Protein AF-A0A068VMT5-F1 (afdb_monomer_lite)

pLDDT: mean 85.62, std 14.95, range [35.84, 97.5]

Secondary structure (DSSP, 8-state):
----SSSTTS-S------------TT----------HHHHSEEE-TTS-EEE--EEEEEEETTEEEEEEE----

Sequence (74 aa):
MNGSHAVLLAPQKHLLGFQKLHLTPQTEGLVEFNVHVCKHLSMVDKLGKRKIATGKYMLHVEDLKHRLTVTVRI

InterPro domains:
  IPR013783 Immunoglobulin-like fold [G3DSA:2.60.40.10] (2-74)
  IPR026891 Fibronectin type III-like domain [PF14310] (10-62)

Structure (mmCIF, N/CA/C/O backbone):
data_AF-A0A068VMT5-F1
#
_entry.id   AF-A0A068VMT5-F1
#
loop_
_atom_site.group_PDB
_atom_site.id
_atom_site.type_symbol
_atom_site.label_atom_id
_atom_site.label_alt_id
_atom_site.label_comp_id
_atom_site.label_asym_id
_atom_site.label_entity_id
_atom_site.label_seq_id
_atom_site.pdbx_PDB_ins_code
_atom_site.Cartn_x
_atom_site.Cartn_y
_atom_site.Cartn_z
_atom_site.occupancy
_atom_site.B_iso_or_equiv
_atom_site.auth_seq_id
_atom_site.auth_comp_id
_atom_site.auth_asym_id
_atom_site.auth_atom_id
_atom_site.pdbx_PDB_model_num
ATOM 1 N N . MET A 1 1 ? 22.545 -2.286 -15.765 1.00 35.84 1 MET A N 1
ATOM 2 C CA . MET A 1 1 ? 21.855 -1.04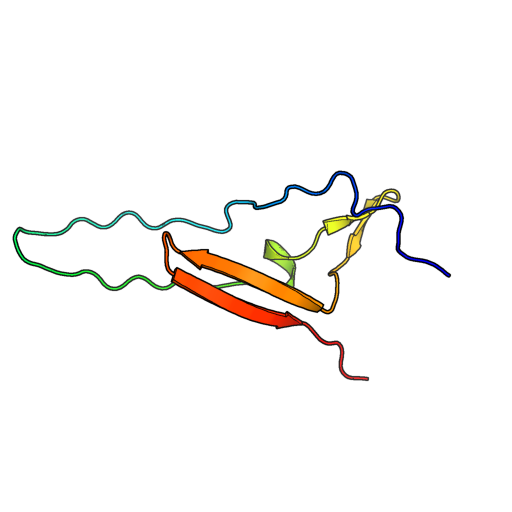7 -16.191 1.00 35.84 1 MET A CA 1
ATOM 3 C C . MET A 1 1 ? 20.927 -0.619 -15.066 1.00 35.84 1 MET A C 1
ATOM 5 O O . MET A 1 1 ? 19.990 -1.335 -14.740 1.00 35.84 1 MET A O 1
ATOM 9 N N . ASN A 1 2 ? 21.285 0.471 -14.394 1.00 37.38 2 ASN A N 1
ATOM 10 C CA . ASN A 1 2 ? 20.926 0.744 -13.004 1.00 37.38 2 ASN A CA 1
ATOM 11 C C . ASN A 1 2 ? 19.592 1.504 -12.917 1.00 37.38 2 ASN A C 1
ATOM 13 O O . ASN A 1 2 ? 19.480 2.636 -13.379 1.00 37.38 2 ASN A O 1
ATOM 17 N N . GLY A 1 3 ? 18.577 0.879 -12.317 1.00 43.25 3 GLY A N 1
ATOM 18 C CA . GLY A 1 3 ? 17.236 1.443 -12.107 1.00 43.25 3 GLY A CA 1
ATOM 19 C C . GLY A 1 3 ? 17.122 2.397 -10.910 1.00 43.25 3 GLY A C 1
ATOM 20 O O . GLY A 1 3 ? 16.090 2.419 -10.249 1.00 43.25 3 GLY A O 1
ATOM 21 N N . SER A 1 4 ? 18.167 3.159 -10.589 1.00 49.03 4 SER A N 1
ATOM 22 C CA . SER A 1 4 ? 18.299 3.884 -9.314 1.00 49.03 4 SER A CA 1
ATOM 23 C C . SER A 1 4 ? 17.885 5.365 -9.342 1.00 49.03 4 SER A C 1
ATOM 25 O O . SER A 1 4 ? 17.954 6.032 -8.316 1.00 49.03 4 SER A O 1
ATOM 27 N N . HIS A 1 5 ? 17.396 5.910 -10.460 1.00 45.84 5 HIS A N 1
ATOM 28 C CA . HIS A 1 5 ? 17.143 7.360 -10.567 1.00 45.84 5 HIS A CA 1
ATOM 29 C C . HIS A 1 5 ? 15.707 7.833 -10.265 1.00 45.84 5 HIS A C 1
ATOM 31 O O . HIS A 1 5 ? 15.442 9.027 -10.414 1.00 45.84 5 HIS A O 1
ATOM 37 N N . ALA A 1 6 ? 14.785 6.953 -9.857 1.00 52.09 6 ALA A N 1
ATOM 38 C CA . ALA A 1 6 ? 13.378 7.313 -9.603 1.00 52.09 6 ALA A CA 1
ATOM 39 C C . ALA A 1 6 ? 12.985 7.410 -8.113 1.00 52.09 6 ALA A C 1
ATOM 41 O O . ALA A 1 6 ? 11.878 7.835 -7.810 1.00 52.09 6 ALA A O 1
ATOM 42 N N . VAL A 1 7 ? 13.865 7.033 -7.178 1.00 54.44 7 VAL A N 1
ATOM 43 C CA . VAL A 1 7 ? 13.467 6.820 -5.770 1.00 54.44 7 VAL A CA 1
ATOM 44 C C . VAL A 1 7 ? 13.542 8.091 -4.908 1.00 54.44 7 VAL A C 1
ATOM 46 O O . VAL A 1 7 ? 12.784 8.219 -3.957 1.00 54.44 7 VAL A O 1
ATOM 49 N N . LEU A 1 8 ? 14.383 9.072 -5.255 1.00 55.81 8 LEU A N 1
ATOM 50 C CA . LEU A 1 8 ? 14.609 10.268 -4.419 1.00 55.81 8 LEU A CA 1
ATOM 51 C C . LEU A 1 8 ? 13.403 11.220 -4.296 1.00 55.81 8 LEU A C 1
ATOM 53 O O . LEU A 1 8 ? 13.382 12.036 -3.382 1.00 55.81 8 LEU A O 1
ATOM 57 N N . LEU A 1 9 ? 12.414 11.124 -5.190 1.00 64.31 9 LEU A N 1
ATOM 58 C CA . LEU A 1 9 ? 11.222 11.989 -5.205 1.00 64.31 9 LEU A CA 1
ATOM 59 C C . LEU A 1 9 ? 9.911 11.211 -5.010 1.00 64.31 9 LEU A C 1
ATOM 61 O O . LEU A 1 9 ? 8.830 11.767 -5.192 1.00 64.31 9 LEU A O 1
ATOM 65 N N . ALA A 1 10 ? 9.985 9.920 -4.681 1.00 66.44 10 ALA A N 1
ATOM 66 C CA . ALA A 1 10 ? 8.787 9.130 -4.441 1.00 66.44 10 ALA A CA 1
ATOM 67 C C . ALA A 1 10 ? 8.164 9.510 -3.083 1.00 66.44 10 ALA A C 1
ATOM 69 O O . ALA A 1 10 ? 8.900 9.714 -2.111 1.00 66.44 10 ALA A O 1
ATOM 70 N N . PRO A 1 11 ? 6.825 9.601 -2.981 1.00 77.00 11 PRO A N 1
ATOM 71 C CA . PRO A 1 11 ? 6.169 9.833 -1.701 1.00 77.00 11 PRO A CA 1
ATOM 72 C C . PRO A 1 11 ? 6.555 8.727 -0.713 1.00 77.00 11 PRO A C 1
ATOM 74 O O . PRO A 1 11 ? 6.528 7.546 -1.051 1.00 77.00 11 PRO A O 1
ATOM 77 N N . GLN A 1 12 ? 6.893 9.102 0.526 1.00 82.69 12 GLN A N 1
ATOM 78 C CA . GLN A 1 12 ? 7.249 8.127 1.568 1.00 82.69 12 GLN A CA 1
ATOM 79 C C . GLN A 1 12 ? 6.071 7.208 1.937 1.00 82.69 12 GLN A C 1
ATOM 81 O O . GLN A 1 12 ? 6.275 6.089 2.399 1.00 82.69 12 GLN A O 1
ATOM 86 N N . LYS A 1 13 ? 4.839 7.692 1.740 1.00 88.00 13 LYS A N 1
ATOM 87 C CA . LYS A 1 13 ? 3.580 6.957 1.889 1.00 88.00 13 LYS A CA 1
ATOM 88 C C . LYS A 1 13 ? 2.517 7.581 0.988 1.00 88.00 13 LYS A C 1
ATOM 90 O O . LYS A 1 13 ? 2.503 8.799 0.813 1.00 88.00 13 LYS A O 1
ATOM 95 N N . HIS A 1 14 ? 1.597 6.774 0.473 1.00 89.19 14 HIS A N 1
ATOM 96 C CA . HIS A 1 14 ? 0.400 7.242 -0.226 1.00 89.19 14 HIS A CA 1
ATOM 97 C C . HIS A 1 14 ? -0.818 6.420 0.189 1.00 89.19 14 HIS A C 1
ATOM 99 O O . HIS A 1 14 ? -0.701 5.259 0.580 1.00 89.19 14 HIS A O 1
ATOM 105 N N . LEU A 1 15 ? -1.993 7.042 0.132 1.00 92.75 15 LEU A N 1
ATOM 106 C CA . LEU A 1 15 ? -3.249 6.401 0.505 1.00 92.75 15 LEU A CA 1
ATOM 107 C C . LEU A 1 15 ? -3.659 5.386 -0.572 1.00 92.75 15 LEU A C 1
ATOM 109 O O . LEU A 1 15 ? -3.796 5.751 -1.739 1.00 92.75 15 LEU A O 1
ATOM 113 N N . LEU A 1 16 ? -3.868 4.126 -0.179 1.00 93.38 16 LEU A N 1
ATOM 114 C CA . LEU A 1 16 ? -4.345 3.072 -1.087 1.00 93.38 16 LEU A CA 1
ATOM 115 C C . LEU A 1 16 ? -5.871 2.945 -1.105 1.00 93.38 16 LEU A C 1
ATOM 117 O O . LEU A 1 16 ? -6.451 2.593 -2.128 1.00 93.38 16 LEU A O 1
ATOM 121 N N . GLY A 1 17 ? -6.513 3.224 0.025 1.00 93.12 17 GLY A N 1
ATOM 122 C CA . GLY A 1 17 ? -7.952 3.113 0.210 1.00 93.12 17 GLY A CA 1
ATOM 123 C C . GLY A 1 17 ? -8.342 3.499 1.631 1.00 93.12 17 GLY A C 1
ATOM 124 O O . GLY A 1 17 ? -7.484 3.637 2.501 1.00 93.12 17 GLY A O 1
ATOM 125 N N . PHE A 1 18 ? -9.637 3.693 1.849 1.00 94.00 18 PHE A N 1
ATOM 126 C CA . PHE A 1 18 ? -10.216 3.986 3.155 1.00 94.00 18 PHE A CA 1
ATOM 127 C C . PHE A 1 18 ? -11.627 3.404 3.216 1.00 94.00 18 PHE A C 1
ATOM 129 O O . PHE A 1 18 ? -12.294 3.276 2.188 1.00 94.00 18 PHE A O 1
ATOM 136 N N . GLN A 1 19 ? -12.082 3.064 4.419 1.00 94.06 19 GLN A N 1
ATOM 137 C CA . GLN A 1 19 ? -13.435 2.578 4.654 1.00 94.06 19 GLN A CA 1
ATOM 138 C C . GLN A 1 19 ? -14.052 3.376 5.797 1.00 94.06 19 GLN A C 1
ATOM 140 O O . GLN A 1 19 ? -13.450 3.521 6.858 1.00 94.06 19 GLN A O 1
ATOM 145 N N . LYS A 1 20 ? -15.250 3.921 5.567 1.00 94.00 20 LYS A N 1
ATOM 146 C CA . LYS A 1 20 ? -16.043 4.563 6.613 1.00 94.00 20 LYS A CA 1
ATOM 147 C C . LYS A 1 20 ? -16.990 3.521 7.194 1.00 94.00 20 LYS A C 1
ATOM 149 O O . LYS A 1 20 ? -17.788 2.949 6.457 1.00 94.00 20 LYS A O 1
ATOM 154 N N . LEU A 1 21 ? -16.907 3.308 8.500 1.00 93.75 21 LEU A N 1
ATOM 155 C CA . LEU A 1 21 ? -17.814 2.446 9.248 1.00 93.75 21 LEU A CA 1
ATOM 156 C C . LEU A 1 21 ? -18.726 3.299 10.126 1.00 93.75 21 LEU A C 1
ATOM 158 O O . LEU A 1 21 ? -18.308 4.323 10.666 1.00 93.75 21 LEU A O 1
ATOM 162 N N . HIS A 1 22 ? -19.974 2.867 10.265 1.00 96.00 22 HIS A N 1
ATOM 163 C CA . HIS A 1 22 ? -20.869 3.364 11.298 1.00 96.00 22 HIS A CA 1
ATOM 164 C C . HIS A 1 22 ? -20.991 2.280 12.365 1.00 96.00 22 HIS A C 1
ATOM 166 O O . HIS A 1 22 ? -21.384 1.161 12.047 1.00 96.00 22 HIS A O 1
ATOM 172 N N . LEU A 1 23 ? -20.621 2.608 13.601 1.00 97.00 23 LEU A N 1
ATOM 173 C CA . LEU A 1 23 ? -20.646 1.688 14.733 1.00 97.00 23 LEU A CA 1
ATOM 174 C C . LEU A 1 23 ? -21.657 2.187 15.756 1.00 97.00 23 LEU A C 1
ATOM 176 O O . LEU A 1 23 ? -21.700 3.378 16.073 1.00 97.00 23 LEU A O 1
ATOM 180 N N . THR A 1 24 ? -22.457 1.270 16.286 1.00 97.06 24 THR A N 1
ATOM 181 C CA . THR A 1 24 ? -23.281 1.540 17.464 1.00 97.06 24 THR A CA 1
ATOM 182 C C . THR A 1 24 ? -22.408 1.520 18.724 1.00 97.06 24 THR A C 1
ATOM 184 O O . THR A 1 24 ? -21.313 0.944 18.701 1.00 97.06 24 THR A O 1
ATOM 187 N N . PRO A 1 25 ? -22.847 2.128 19.840 1.00 97.50 25 PRO A N 1
ATOM 188 C CA . PRO A 1 25 ? -22.077 2.118 21.080 1.00 97.50 25 PRO A CA 1
ATOM 189 C C . PRO A 1 25 ? -21.632 0.703 21.472 1.00 97.50 25 PRO A C 1
ATOM 191 O O . PRO A 1 25 ? -22.430 -0.228 21.409 1.00 97.50 25 PRO A O 1
ATOM 194 N N . GLN A 1 26 ? -20.367 0.566 21.884 1.00 96.38 26 GLN A N 1
ATOM 195 C CA . GLN A 1 26 ? -19.768 -0.695 22.356 1.00 96.38 26 GLN A CA 1
ATOM 196 C C . GLN A 1 26 ? -19.714 -1.821 21.304 1.00 96.38 26 GLN A C 1
ATOM 198 O O . GLN A 1 26 ? -19.677 -2.995 21.661 1.00 96.38 26 GLN A O 1
ATOM 203 N N . THR A 1 27 ? -19.695 -1.481 20.010 1.00 97.06 27 THR A N 1
ATOM 204 C CA . THR A 1 27 ? -19.529 -2.464 18.924 1.00 97.06 27 THR A CA 1
ATOM 205 C C . THR A 1 27 ? -18.222 -2.274 18.167 1.00 97.06 27 THR A C 1
ATOM 207 O O . THR A 1 27 ? -17.688 -1.167 18.095 1.00 97.06 27 THR A O 1
ATOM 210 N N . GLU A 1 28 ? -17.726 -3.364 17.586 1.00 94.94 28 GLU A N 1
ATOM 211 C CA . GLU A 1 28 ? -16.556 -3.383 16.710 1.00 94.94 28 GLU A CA 1
ATOM 212 C C . GLU A 1 28 ? -16.986 -3.606 15.255 1.00 94.94 28 GLU A C 1
ATOM 214 O O . GLU A 1 28 ? -18.026 -4.208 14.980 1.00 94.94 28 GLU A O 1
ATOM 219 N N . GLY A 1 29 ? -16.179 -3.119 14.313 1.00 92.88 29 GLY A N 1
ATOM 220 C CA . GLY A 1 29 ? -16.388 -3.323 12.882 1.00 92.88 29 GLY A CA 1
ATOM 221 C C . GLY A 1 29 ? -15.208 -4.046 12.251 1.00 92.88 29 GLY A C 1
ATOM 222 O O . GLY A 1 29 ? -14.058 -3.770 12.582 1.00 92.88 29 GLY A O 1
ATOM 223 N N . LEU A 1 30 ? -15.493 -4.936 11.303 1.00 94.00 30 LEU A N 1
ATOM 224 C CA . LEU A 1 30 ? -14.475 -5.556 10.463 1.00 94.00 30 LEU A CA 1
ATOM 225 C C . LEU A 1 30 ? -14.283 -4.723 9.190 1.00 94.00 30 LEU A C 1
ATOM 227 O O . LEU A 1 30 ? -15.255 -4.362 8.525 1.00 94.00 30 LEU A O 1
ATOM 231 N N . VAL A 1 31 ? -13.028 -4.449 8.839 1.00 92.62 31 VAL A N 1
ATOM 232 C CA . VAL A 1 31 ? -12.645 -3.847 7.554 1.00 92.62 31 VAL A CA 1
ATOM 233 C C . VAL A 1 31 ? -11.807 -4.822 6.748 1.00 92.62 31 VAL A C 1
ATOM 235 O O . VAL A 1 31 ? -11.002 -5.572 7.299 1.00 92.62 31 VAL A O 1
ATOM 238 N N . GLU A 1 32 ? -11.960 -4.771 5.430 1.00 93.19 32 GLU A N 1
ATOM 239 C CA . GLU A 1 32 ? -11.144 -5.542 4.500 1.00 93.19 32 GLU A CA 1
ATOM 240 C C . GLU A 1 32 ? -10.588 -4.610 3.423 1.00 93.19 32 GLU A C 1
ATOM 242 O O . GLU A 1 32 ? -11.329 -3.917 2.723 1.00 93.19 32 GLU A O 1
ATOM 247 N N . PHE A 1 33 ? -9.264 -4.606 3.269 1.00 92.19 33 PHE A N 1
ATOM 248 C CA . PHE A 1 33 ? -8.584 -3.815 2.249 1.00 92.19 33 PHE A CA 1
ATOM 249 C C . PHE A 1 33 ? -7.969 -4.720 1.187 1.00 92.19 33 PHE A C 1
ATOM 251 O O . PHE A 1 33 ? -6.985 -5.419 1.425 1.00 92.19 33 PHE A O 1
ATOM 258 N N . ASN A 1 34 ? -8.507 -4.639 -0.028 1.00 93.06 34 ASN A N 1
ATOM 259 C CA . ASN A 1 34 ? -7.980 -5.358 -1.179 1.00 93.06 34 ASN A CA 1
ATOM 260 C C . ASN A 1 34 ? -6.803 -4.599 -1.812 1.00 93.06 34 ASN A C 1
ATOM 262 O O . ASN A 1 34 ? -6.947 -3.482 -2.319 1.00 93.06 34 ASN A O 1
ATOM 266 N N . VAL A 1 35 ? -5.614 -5.210 -1.807 1.00 91.94 35 VAL A N 1
ATOM 267 C CA . VAL A 1 35 ? -4.394 -4.605 -2.362 1.00 91.94 35 VAL A CA 1
ATOM 268 C C . VAL A 1 35 ? -4.080 -5.182 -3.741 1.00 91.94 35 VAL A C 1
ATOM 270 O O . VAL A 1 35 ? -3.511 -6.260 -3.882 1.00 91.94 35 VAL A O 1
ATOM 273 N N . HIS A 1 36 ? -4.383 -4.415 -4.788 1.00 92.50 36 HIS A N 1
ATOM 274 C CA . HIS A 1 36 ? -4.009 -4.755 -6.158 1.00 92.50 36 HIS A CA 1
ATOM 275 C C . HIS A 1 36 ? -2.577 -4.312 -6.470 1.00 92.50 36 HIS A C 1
ATOM 277 O O . HIS A 1 36 ? -2.330 -3.131 -6.713 1.00 92.50 36 HIS A O 1
ATOM 283 N N . VAL A 1 37 ? -1.640 -5.261 -6.540 1.00 90.06 37 VAL A N 1
ATOM 284 C CA . VAL A 1 37 ? -0.199 -5.008 -6.754 1.00 90.06 37 VAL A CA 1
ATOM 285 C C . VAL A 1 37 ? 0.058 -4.053 -7.931 1.00 90.06 37 VAL A C 1
ATOM 287 O O . VAL A 1 37 ? 0.660 -2.996 -7.752 1.00 90.06 37 VAL A O 1
ATOM 290 N N . CYS A 1 38 ? -0.468 -4.351 -9.122 1.00 90.56 38 CYS A N 1
ATOM 291 C CA . CYS A 1 38 ? -0.231 -3.533 -10.318 1.00 90.56 38 CYS A CA 1
ATOM 292 C C . CYS A 1 38 ? -0.919 -2.162 -10.298 1.00 90.56 38 CYS A C 1
ATOM 294 O O . CYS A 1 38 ? -0.500 -1.276 -11.034 1.00 90.56 38 CYS A O 1
ATOM 296 N N . LYS A 1 39 ? -1.999 -1.984 -9.530 1.00 91.62 39 LYS A N 1
ATOM 297 C CA . LYS A 1 39 ? -2.739 -0.712 -9.460 1.00 91.62 39 LYS A CA 1
ATOM 298 C C . LYS A 1 39 ? -2.175 0.194 -8.369 1.00 91.62 39 LYS A C 1
ATOM 300 O O . LYS A 1 39 ? -2.054 1.392 -8.573 1.00 91.62 39 LYS A O 1
ATOM 305 N N . HIS A 1 40 ? -1.840 -0.385 -7.221 1.00 91.50 40 HIS A N 1
ATOM 306 C CA . HIS A 1 40 ? -1.494 0.345 -6.005 1.00 91.50 40 HIS A CA 1
ATOM 307 C C . HIS A 1 40 ? 0.014 0.529 -5.818 1.00 91.50 40 HIS A C 1
ATOM 309 O O . HIS A 1 40 ? 0.425 1.513 -5.209 1.00 91.50 40 HIS A O 1
ATOM 315 N N . LEU A 1 41 ? 0.833 -0.402 -6.327 1.00 89.81 41 LEU A N 1
ATOM 316 C CA . LEU A 1 41 ? 2.285 -0.431 -6.094 1.00 89.81 41 LEU A CA 1
ATOM 317 C C . LEU A 1 41 ? 3.112 -0.108 -7.348 1.00 89.81 41 LEU A C 1
ATOM 319 O O . LEU A 1 41 ? 4.344 -0.089 -7.284 1.00 89.81 41 LEU A O 1
ATOM 323 N N . SER A 1 42 ? 2.457 0.129 -8.491 1.00 90.00 42 SER A N 1
ATOM 324 C CA . SER A 1 42 ? 3.143 0.552 -9.711 1.00 90.00 42 SER A CA 1
ATOM 325 C C . SER A 1 42 ? 3.466 2.042 -9.688 1.00 90.00 42 SER A C 1
ATOM 327 O O . SER A 1 42 ? 2.628 2.848 -9.292 1.00 90.00 42 SER A O 1
ATOM 329 N N . MET A 1 43 ? 4.630 2.408 -10.209 1.00 87.31 43 MET A N 1
ATOM 330 C CA . MET A 1 43 ? 5.073 3.785 -10.410 1.00 87.31 43 MET A CA 1
ATOM 331 C C . MET A 1 43 ? 5.347 4.028 -11.893 1.00 87.31 43 MET A C 1
ATOM 333 O O . MET A 1 43 ? 5.698 3.104 -12.631 1.00 87.31 4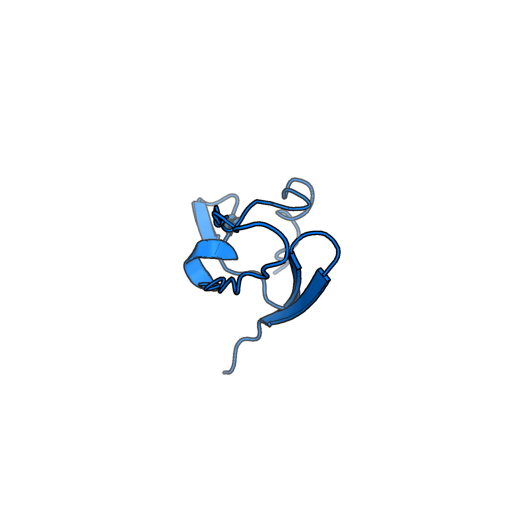3 MET A O 1
ATOM 337 N N . VAL A 1 44 ? 5.197 5.272 -12.333 1.00 88.31 44 VAL A N 1
ATOM 338 C CA . VAL A 1 44 ? 5.599 5.695 -13.676 1.00 88.31 44 VAL A CA 1
ATOM 339 C C . VAL A 1 44 ? 7.040 6.184 -13.601 1.00 88.31 44 VAL A C 1
ATOM 341 O O . VAL A 1 44 ? 7.369 7.030 -12.771 1.00 88.31 44 VAL A O 1
ATOM 344 N N . ASP A 1 45 ? 7.918 5.613 -14.424 1.00 85.06 45 ASP A N 1
ATOM 345 C CA . ASP A 1 45 ? 9.301 6.072 -14.509 1.00 85.06 45 ASP A CA 1
ATOM 346 C C . ASP A 1 45 ? 9.431 7.367 -15.329 1.00 85.06 45 ASP A C 1
ATOM 348 O O . ASP A 1 45 ? 8.476 7.860 -15.927 1.00 85.06 45 ASP A O 1
ATOM 352 N N . LYS A 1 46 ? 10.646 7.922 -15.388 1.00 85.56 46 LYS A N 1
ATOM 353 C CA . LYS A 1 46 ? 10.929 9.173 -16.115 1.00 85.56 46 LYS A CA 1
ATOM 354 C C . LYS A 1 46 ? 10.639 9.105 -17.621 1.00 85.56 46 LYS A C 1
ATOM 356 O O . LYS A 1 46 ? 10.598 10.144 -18.265 1.00 85.56 46 LYS A O 1
ATOM 361 N N . LEU A 1 47 ? 10.475 7.906 -18.180 1.00 92.75 47 LEU A N 1
ATOM 362 C CA . LEU A 1 47 ? 10.178 7.670 -19.593 1.00 92.75 47 LEU A CA 1
ATOM 363 C C . LEU A 1 47 ? 8.683 7.400 -19.827 1.00 92.75 47 LEU A C 1
ATOM 365 O O . LEU A 1 47 ? 8.306 6.970 -20.914 1.00 92.75 47 LEU A O 1
ATOM 369 N N . GLY A 1 48 ? 7.836 7.585 -18.810 1.00 89.62 48 GLY A N 1
ATOM 370 C CA . GLY A 1 48 ? 6.402 7.323 -18.902 1.00 89.62 48 GLY A CA 1
ATOM 371 C C . GLY A 1 48 ? 6.033 5.839 -18.816 1.00 89.62 48 GLY A C 1
ATOM 372 O O . GLY A 1 48 ? 4.874 5.486 -19.030 1.00 89.62 48 GLY A O 1
ATOM 373 N N . LYS A 1 49 ? 6.975 4.940 -18.496 1.00 92.00 49 LYS A N 1
ATOM 374 C CA . LYS A 1 49 ? 6.694 3.500 -18.405 1.00 92.00 49 LYS A CA 1
ATOM 375 C C . LYS A 1 49 ? 6.223 3.137 -17.005 1.00 92.00 49 LYS A C 1
ATOM 377 O O . LYS A 1 49 ? 6.910 3.400 -16.018 1.00 92.00 49 LYS A O 1
ATOM 382 N N . ARG A 1 50 ? 5.075 2.463 -16.919 1.00 91.31 50 ARG A N 1
ATOM 383 C CA . ARG A 1 50 ? 4.548 1.934 -15.657 1.00 91.31 50 ARG A CA 1
ATOM 384 C C . ARG A 1 50 ? 5.309 0.670 -15.256 1.00 91.31 50 ARG A C 1
ATOM 386 O O . ARG A 1 50 ? 5.358 -0.294 -16.015 1.00 91.31 50 ARG A O 1
ATOM 393 N N . LYS A 1 51 ? 5.913 0.685 -14.070 1.00 90.31 51 LYS A N 1
ATOM 394 C CA . LYS A 1 51 ? 6.754 -0.386 -13.519 1.00 90.31 51 LYS A CA 1
ATOM 395 C C . LYS A 1 51 ? 6.368 -0.681 -12.077 1.00 90.31 51 LYS A C 1
ATOM 397 O O . LYS A 1 51 ? 5.836 0.183 -11.389 1.00 90.31 51 LYS A O 1
ATOM 402 N N . ILE A 1 52 ? 6.670 -1.885 -11.606 1.00 89.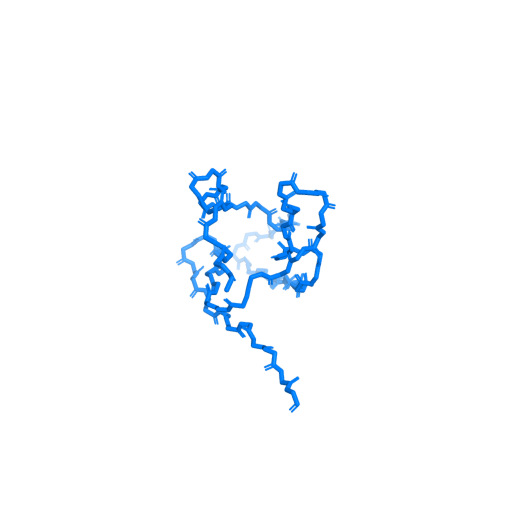69 52 ILE A N 1
ATOM 403 C CA . ILE A 1 52 ? 6.520 -2.274 -10.200 1.00 89.69 52 ILE A CA 1
ATOM 404 C C . ILE A 1 52 ? 7.922 -2.493 -9.643 1.00 89.69 52 ILE A C 1
ATOM 406 O O . ILE A 1 52 ? 8.723 -3.198 -10.256 1.00 89.69 52 ILE A O 1
ATOM 410 N N . ALA A 1 53 ? 8.231 -1.872 -8.509 1.00 87.62 53 ALA A N 1
ATOM 411 C CA . ALA A 1 53 ? 9.499 -2.101 -7.834 1.00 87.62 53 ALA A CA 1
ATOM 412 C C . ALA A 1 53 ? 9.425 -3.422 -7.053 1.00 87.62 53 ALA A C 1
ATOM 414 O O . ALA A 1 53 ? 8.605 -3.587 -6.161 1.00 87.62 53 ALA A O 1
ATOM 415 N N . THR A 1 54 ? 10.267 -4.398 -7.373 1.00 90.69 54 THR A N 1
ATOM 416 C CA . THR A 1 54 ? 10.362 -5.614 -6.550 1.00 90.69 54 THR A CA 1
ATOM 417 C C . THR A 1 54 ? 10.999 -5.289 -5.203 1.00 90.69 54 THR A C 1
ATOM 419 O O . THR A 1 54 ? 11.910 -4.464 -5.136 1.00 90.69 54 THR A O 1
ATOM 422 N N . GLY A 1 55 ? 10.580 -5.971 -4.139 1.00 90.88 55 GLY A N 1
ATOM 423 C CA . GLY A 1 55 ? 11.125 -5.768 -2.800 1.00 90.88 55 GLY A CA 1
ATOM 424 C C . GLY A 1 55 ? 10.059 -5.704 -1.714 1.00 90.88 55 GLY A C 1
ATOM 425 O O . GLY A 1 55 ? 8.948 -6.209 -1.875 1.00 90.88 55 GLY A O 1
ATOM 426 N N . LYS A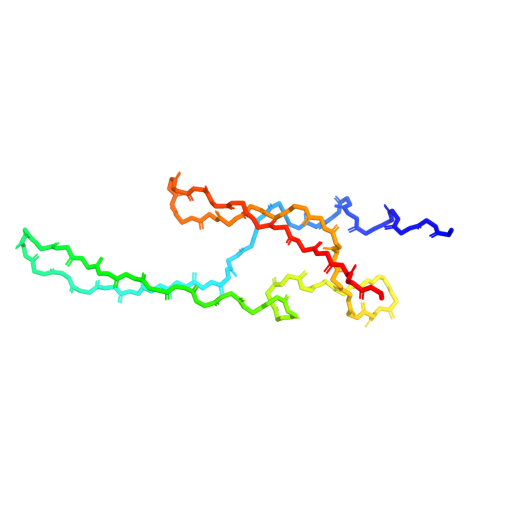 1 56 ? 10.437 -5.121 -0.572 1.00 92.12 56 LYS A N 1
ATOM 427 C CA . LYS A 1 56 ? 9.594 -5.024 0.624 1.00 92.12 56 LYS A CA 1
ATOM 428 C C . LYS A 1 56 ? 8.742 -3.758 0.579 1.00 92.12 56 LYS A C 1
ATOM 430 O O . LYS A 1 56 ? 9.266 -2.668 0.380 1.00 92.12 56 LYS A O 1
ATOM 435 N N . TYR A 1 57 ? 7.459 -3.921 0.862 1.00 91.38 57 TYR A N 1
ATOM 436 C CA . TYR A 1 57 ? 6.475 -2.864 1.034 1.00 91.38 57 TYR A CA 1
ATOM 437 C C . TYR A 1 57 ? 5.927 -2.898 2.462 1.00 91.38 57 TYR A C 1
ATOM 439 O O . TYR A 1 57 ? 5.729 -3.975 3.033 1.00 91.38 57 TYR A O 1
ATOM 447 N N . MET A 1 58 ? 5.669 -1.716 3.021 1.00 93.00 58 MET A N 1
ATOM 448 C CA . MET A 1 58 ? 4.990 -1.545 4.304 1.00 93.00 58 MET A CA 1
ATOM 449 C C . MET A 1 58 ? 3.573 -1.040 4.048 1.00 93.00 58 MET A C 1
ATOM 451 O O . MET A 1 58 ? 3.395 0.055 3.520 1.00 93.00 58 MET A O 1
ATOM 455 N N . LEU A 1 59 ? 2.570 -1.834 4.414 1.00 94.00 59 LEU A N 1
ATOM 456 C CA . LEU A 1 59 ? 1.172 -1.414 4.431 1.00 94.00 59 LEU A CA 1
ATOM 457 C C . LEU A 1 59 ? 0.840 -0.907 5.833 1.00 94.00 59 LEU A C 1
ATOM 459 O O . LEU A 1 59 ? 1.144 -1.580 6.818 1.00 94.00 59 LEU A O 1
ATOM 463 N N . HIS A 1 60 ? 0.240 0.276 5.908 1.00 94.25 60 HIS A N 1
ATOM 464 C CA . HIS A 1 60 ? -0.116 0.941 7.158 1.00 94.25 60 HIS A CA 1
ATOM 465 C C . HIS A 1 60 ? -1.638 1.012 7.285 1.00 94.25 60 HIS A C 1
ATOM 467 O O . HIS A 1 60 ? -2.295 1.547 6.392 1.00 94.25 60 HIS A O 1
ATOM 473 N N . VAL A 1 61 ? -2.170 0.502 8.393 1.00 93.19 61 VAL A N 1
ATOM 474 C CA . VAL A 1 61 ? -3.568 0.656 8.811 1.00 93.19 61 VAL A CA 1
ATOM 475 C C . VAL A 1 61 ? -3.529 1.232 10.219 1.00 93.19 61 VAL A C 1
ATOM 477 O O . VAL A 1 61 ? -3.345 0.498 11.185 1.00 93.19 61 VAL A O 1
ATOM 480 N N . GLU A 1 62 ? -3.592 2.561 10.307 1.00 85.69 62 GLU A N 1
ATOM 481 C CA . GLU A 1 62 ? -3.298 3.307 11.539 1.00 85.69 62 GLU A CA 1
ATOM 482 C C . GLU A 1 62 ? -1.949 2.873 12.148 1.00 85.69 62 GLU A C 1
ATOM 484 O O . GLU A 1 62 ? -0.903 3.045 11.508 1.00 85.69 62 GLU A O 1
ATOM 489 N N . ASP A 1 63 ? -1.970 2.282 13.343 1.00 86.88 63 ASP A N 1
ATOM 490 C CA . ASP A 1 63 ? -0.783 1.810 14.061 1.00 86.88 63 ASP A CA 1
ATOM 491 C C . ASP A 1 63 ? -0.341 0.396 13.644 1.00 86.88 63 ASP A C 1
ATOM 493 O O . ASP A 1 63 ? 0.792 -0.020 13.916 1.00 86.88 63 ASP A O 1
ATOM 497 N N . LEU A 1 64 ? -1.193 -0.338 12.921 1.00 91.69 64 LEU A N 1
ATOM 498 C CA . LEU A 1 64 ? -0.894 -1.672 12.418 1.00 91.69 64 LEU A CA 1
ATOM 499 C C . LEU A 1 64 ? -0.049 -1.598 11.141 1.00 91.69 64 LEU A C 1
ATOM 501 O O . LEU A 1 64 ? -0.375 -0.910 10.169 1.00 91.69 64 LEU A O 1
ATOM 505 N N . LYS A 1 65 ? 1.058 -2.346 11.129 1.00 93.81 65 LYS A N 1
ATOM 506 C CA . LYS A 1 65 ? 2.017 -2.380 10.019 1.00 93.81 65 LYS A CA 1
ATOM 507 C C . LYS A 1 65 ? 2.164 -3.795 9.475 1.00 93.81 65 LYS A C 1
ATOM 509 O O . LYS A 1 65 ? 2.670 -4.676 10.167 1.00 93.81 65 LYS A O 1
ATOM 514 N N . HIS A 1 66 ? 1.818 -3.993 8.207 1.00 93.00 66 HIS A N 1
ATOM 515 C CA . HIS A 1 66 ? 1.995 -5.269 7.513 1.00 93.00 66 HIS A CA 1
ATOM 516 C C . HIS A 1 66 ? 3.134 -5.206 6.499 1.00 93.00 66 HIS A C 1
ATOM 518 O O . HIS A 1 66 ? 3.291 -4.233 5.763 1.00 93.00 66 HIS A O 1
ATOM 524 N N . ARG A 1 67 ? 3.925 -6.279 6.440 1.00 93.31 67 ARG A N 1
ATOM 525 C CA . ARG A 1 67 ? 5.030 -6.430 5.488 1.0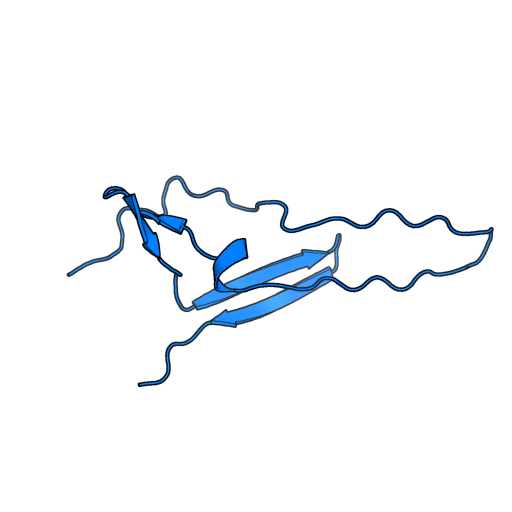0 93.31 67 ARG A CA 1
ATOM 526 C C . ARG A 1 67 ? 4.581 -7.286 4.315 1.00 93.31 67 ARG A C 1
ATOM 528 O O . ARG A 1 67 ? 4.226 -8.444 4.505 1.00 93.31 67 ARG A O 1
ATOM 535 N N . LEU A 1 68 ? 4.675 -6.741 3.109 1.00 91.81 68 LEU A N 1
ATOM 536 C CA . LEU A 1 68 ? 4.462 -7.461 1.856 1.00 91.81 68 LEU A CA 1
ATOM 537 C C . LEU A 1 68 ? 5.785 -7.525 1.090 1.00 91.81 68 LEU A C 1
ATOM 539 O O . LEU A 1 68 ? 6.512 -6.536 1.039 1.00 91.81 68 LEU A O 1
ATOM 543 N N . THR A 1 69 ? 6.111 -8.663 0.479 1.00 93.31 69 THR A N 1
ATOM 544 C CA . THR A 1 69 ? 7.274 -8.769 -0.418 1.00 93.31 69 THR A CA 1
ATOM 545 C C . THR A 1 69 ? 6.804 -9.107 -1.822 1.00 93.31 69 THR A C 1
ATOM 547 O O . THR A 1 69 ? 6.130 -10.112 -2.022 1.00 93.31 69 THR A O 1
ATOM 550 N N . VAL A 1 70 ? 7.173 -8.272 -2.792 1.00 92.25 70 VAL A N 1
ATOM 551 C CA . VAL A 1 70 ? 6.888 -8.489 -4.212 1.00 92.25 70 VAL A CA 1
ATOM 552 C C . VAL A 1 70 ? 8.137 -9.046 -4.881 1.00 92.25 70 VAL A C 1
ATOM 554 O O . VAL A 1 70 ? 9.188 -8.401 -4.879 1.00 92.25 70 VAL A O 1
ATOM 557 N N . THR A 1 71 ? 8.020 -10.234 -5.468 1.00 91.94 71 THR A N 1
ATOM 558 C CA . THR A 1 71 ? 9.081 -10.894 -6.235 1.00 91.94 71 THR A CA 1
ATOM 559 C C . THR A 1 71 ? 8.575 -11.270 -7.622 1.00 91.94 71 THR A C 1
ATOM 561 O O . THR A 1 71 ? 7.378 -11.459 -7.832 1.00 91.94 71 THR A O 1
ATOM 564 N N . VAL A 1 72 ? 9.495 -11.366 -8.580 1.00 88.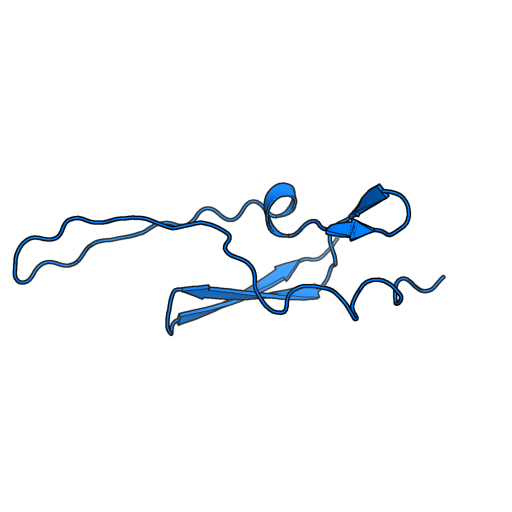75 72 VAL A N 1
ATOM 565 C CA . VAL A 1 72 ? 9.222 -11.938 -9.902 1.00 88.75 72 VAL A CA 1
ATOM 566 C C . VAL A 1 72 ? 9.739 -13.368 -9.881 1.00 88.75 72 VAL A C 1
ATOM 568 O O . VAL A 1 72 ? 10.881 -13.600 -9.485 1.00 88.75 72 VAL A O 1
ATOM 571 N N . ARG A 1 73 ? 8.891 -14.319 -10.274 1.00 87.38 73 ARG A N 1
ATOM 572 C CA . ARG A 1 73 ? 9.322 -15.684 -10.575 1.00 87.38 73 ARG A CA 1
ATOM 573 C C . ARG A 1 73 ? 9.573 -15.773 -12.075 1.00 87.38 73 ARG A C 1
ATOM 575 O O . ARG A 1 73 ? 8.787 -15.228 -12.847 1.00 87.38 73 ARG A O 1
ATOM 582 N N . ILE A 1 74 ? 10.694 -16.385 -12.431 1.00 69.06 74 ILE A N 1
ATOM 583 C CA . ILE A 1 74 ? 11.134 -16.644 -13.803 1.00 69.06 74 ILE A CA 1
ATOM 584 C C . ILE A 1 74 ? 10.924 -18.131 -14.056 1.00 69.06 74 ILE A C 1
ATOM 586 O O . ILE A 1 74 ? 11.184 -18.901 -13.101 1.00 69.06 74 ILE A O 1
#

Organism: Coffea canephora (NCBI:txid49390)

Radius of gyration: 16.28 Å; chains: 1; bounding box: 45×29×42 Å

Foldseek 3Di:
DDPPDAPPPDPPDDDPDDDDDDDDPPDDDDDDDDDDQQPRQWDQDPVRDTDHDFAWDWDDDPPDTDIDGHDDDD